Protein AF-A0A2V9Z261-F1 (afdb_monomer_lite)

pLDDT: mean 75.24, std 8.2, range [58.22, 89.0]

Secondary structure (DSSP, 8-state):
-HHHHHHHHHHTS---HHHHHH-HHHHHHHHHHHHHHHHHS-GGGT---HHHHHHHHHHHHHHHHHHHHHHH---HHHHHHHHHHHHHHHHHHHHHHHHSSS--HHHHHHTSHHHHHHHHHHHHHHHHHHHHHHHHHHHS---TTHHHHHHHHHHHHHT-

Foldseek 3Di:
DLLVVQCCCVVPVVDDLVCLVPDPSNQVVLVVLVVCCCPQPQVPVVRCPVVLVVCLVVLLVVLVVQLVVLVVDDDPSCVSRVSNVSNSSSCSSVVSVLNHPPPDPVVVVCPPPVNVLCVQLVVQLVVVLVVLCVVCVVPDDDDPCSVVVSVVVSVVVSVD

Sequence (160 aa):
MALAWRCYRAAVLHSPWANIYEGTDTRFDSILFGCVLAIVANPRLGDRVVWLRKHAYILAAVGSMVIVLSFAYRNAFFRDTFRYSIQAIGLMPIFFLLILPKGNRITRCLEMPVFLWLGQLSYSMYLIHHTLFHHLYHFYRQSPWIPCVVLVLTVAYAQA

Structure (mmCIF, N/CA/C/O backbone):
data_AF-A0A2V9Z261-F1
#
_entry.id   AF-A0A2V9Z261-F1
#
loop_
_atom_site.group_PDB
_atom_site.id
_atom_site.type_symbol
_atom_site.label_atom_id
_atom_site.label_alt_id
_atom_site.label_comp_id
_atom_site.label_asym_id
_atom_site.label_entity_id
_atom_site.label_seq_id
_atom_site.pdbx_PDB_ins_code
_atom_site.Cartn_x
_atom_site.Cartn_y
_atom_site.Cartn_z
_atom_site.occupancy
_atom_site.B_iso_or_equiv
_atom_site.auth_seq_id
_atom_site.auth_comp_id
_atom_site.auth_asym_id
_atom_site.auth_atom_id
_atom_site.pdbx_PDB_model_num
ATOM 1 N N . MET A 1 1 ? -16.357 -3.432 -13.268 1.00 58.22 1 MET A N 1
ATOM 2 C CA . MET A 1 1 ? -16.115 -2.412 -14.311 1.00 58.22 1 MET A CA 1
ATOM 3 C C . MET A 1 1 ? -14.635 -2.350 -14.693 1.00 58.22 1 MET A C 1
ATOM 5 O O . MET A 1 1 ? -14.311 -2.841 -15.763 1.00 58.22 1 MET A O 1
ATOM 9 N N . ALA A 1 2 ? -13.719 -1.912 -13.821 1.00 64.56 2 ALA A N 1
ATOM 10 C CA . ALA A 1 2 ? -12.278 -1.847 -14.146 1.00 64.56 2 ALA A CA 1
ATOM 11 C C . ALA A 1 2 ? -11.624 -3.208 -14.485 1.00 64.56 2 ALA A C 1
ATOM 13 O O . ALA A 1 2 ? -10.825 -3.292 -15.410 1.00 64.56 2 ALA A O 1
ATOM 14 N N . LEU A 1 3 ? -12.014 -4.302 -13.817 1.00 62.88 3 LEU A N 1
ATOM 15 C CA . LEU A 1 3 ? -11.490 -5.649 -14.110 1.00 62.88 3 LEU A CA 1
ATOM 16 C C . LEU A 1 3 ? -11.916 -6.148 -15.505 1.00 62.88 3 LEU A C 1
ATOM 18 O O . LEU A 1 3 ? -11.097 -6.658 -16.261 1.00 62.88 3 LEU A O 1
ATOM 22 N N . ALA A 1 4 ? -13.178 -5.913 -15.881 1.00 64.62 4 ALA A N 1
ATOM 23 C CA . ALA A 1 4 ? -13.691 -6.221 -17.218 1.00 64.62 4 ALA A CA 1
ATOM 24 C C . ALA A 1 4 ? -12.992 -5.383 -18.302 1.00 64.62 4 ALA A C 1
ATOM 26 O O . ALA A 1 4 ? -12.655 -5.901 -19.362 1.00 64.62 4 ALA A O 1
ATOM 27 N N . TRP A 1 5 ? -12.704 -4.113 -18.005 1.00 68.00 5 TRP A N 1
ATOM 28 C CA . TRP A 1 5 ? -11.961 -3.227 -18.895 1.00 68.00 5 TRP A CA 1
ATOM 29 C C . TRP A 1 5 ? -10.499 -3.661 -19.086 1.00 68.00 5 TRP A C 1
ATOM 31 O O . TRP A 1 5 ? -10.004 -3.670 -20.211 1.00 68.00 5 TRP A O 1
ATOM 41 N N . ARG A 1 6 ? -9.819 -4.130 -18.029 1.00 68.44 6 ARG A N 1
ATOM 42 C CA . ARG A 1 6 ? -8.482 -4.735 -18.161 1.00 68.44 6 ARG A CA 1
ATOM 43 C C . ARG A 1 6 ? -8.508 -6.027 -18.972 1.00 68.44 6 ARG A C 1
ATOM 45 O O . ARG A 1 6 ? -7.671 -6.179 -19.854 1.00 68.44 6 ARG A O 1
ATOM 52 N N . CYS A 1 7 ? -9.476 -6.917 -18.729 1.00 63.66 7 CYS A N 1
ATOM 53 C CA . CYS A 1 7 ? -9.652 -8.126 -19.539 1.00 63.66 7 CYS A CA 1
ATOM 54 C C . CYS A 1 7 ? -9.866 -7.778 -21.016 1.00 63.66 7 CYS A C 1
ATOM 56 O O . CYS A 1 7 ? -9.276 -8.414 -21.879 1.00 63.66 7 CYS A O 1
ATOM 58 N N . TYR A 1 8 ? -10.645 -6.734 -21.309 1.00 68.69 8 TYR A N 1
ATOM 59 C CA . TYR A 1 8 ? -10.850 -6.249 -22.670 1.00 68.69 8 TYR A CA 1
ATOM 60 C C . TYR A 1 8 ? -9.554 -5.700 -23.295 1.00 68.69 8 TYR A C 1
ATOM 62 O O . TYR A 1 8 ? -9.187 -6.090 -24.401 1.00 68.69 8 TYR A O 1
ATOM 70 N N . ARG A 1 9 ? -8.793 -4.862 -22.577 1.00 63.41 9 ARG A N 1
ATOM 71 C CA . ARG A 1 9 ? -7.514 -4.319 -23.076 1.00 63.41 9 ARG A CA 1
ATOM 72 C C . ARG A 1 9 ? -6.431 -5.387 -23.265 1.00 63.41 9 ARG A C 1
ATOM 74 O O . ARG A 1 9 ? -5.645 -5.285 -24.206 1.00 63.41 9 ARG A O 1
ATOM 81 N N . ALA A 1 10 ? -6.401 -6.399 -22.402 1.00 62.28 10 ALA A N 1
ATOM 82 C CA . ALA A 1 10 ? -5.450 -7.503 -22.481 1.00 62.28 10 ALA A CA 1
ATOM 83 C C . ALA A 1 10 ? -5.823 -8.521 -23.572 1.00 62.28 10 ALA A C 1
ATOM 85 O O . ALA A 1 10 ? -4.950 -8.947 -24.320 1.00 62.28 10 ALA A O 1
ATOM 86 N N . ALA A 1 11 ? -7.102 -8.897 -23.685 1.00 63.59 11 ALA A N 1
ATOM 87 C CA . ALA A 1 11 ? -7.552 -9.942 -24.609 1.00 63.59 11 ALA A CA 1
ATOM 88 C C . ALA A 1 11 ? -7.840 -9.434 -26.031 1.00 63.59 11 ALA A C 1
ATOM 90 O O . ALA A 1 11 ? -7.653 -10.178 -26.987 1.00 63.59 11 ALA A O 1
ATOM 91 N N . VAL A 1 12 ? -8.308 -8.189 -26.181 1.00 67.94 12 VAL A N 1
ATOM 92 C CA . VAL A 1 12 ? -8.735 -7.642 -27.482 1.00 67.94 12 VAL A CA 1
ATOM 93 C C . VAL A 1 12 ? -7.680 -6.698 -28.051 1.00 67.94 12 VAL A C 1
ATOM 95 O O . VAL A 1 12 ? -7.238 -6.878 -29.182 1.00 67.94 12 VAL A O 1
ATOM 98 N N . LEU A 1 13 ? -7.215 -5.723 -27.263 1.00 64.50 13 LEU A N 1
ATOM 99 C CA . LEU A 1 13 ? -6.263 -4.715 -27.748 1.00 64.50 13 LEU A CA 1
ATOM 100 C C . LEU A 1 13 ? -4.793 -5.154 -27.723 1.00 64.50 13 LEU A C 1
ATOM 102 O O . LEU A 1 13 ? -3.960 -4.401 -28.221 1.00 64.50 13 LEU A O 1
ATOM 106 N N . HIS A 1 14 ? -4.457 -6.311 -27.133 1.00 66.81 14 HIS A N 1
ATOM 107 C CA . HIS A 1 14 ? -3.069 -6.779 -26.961 1.00 66.81 14 HIS A CA 1
ATOM 108 C C . HIS A 1 14 ? -2.134 -5.668 -26.442 1.00 66.81 14 HIS A C 1
ATOM 110 O O . HIS A 1 14 ? -0.982 -5.540 -26.860 1.00 66.81 14 HIS A O 1
ATOM 116 N N . SER A 1 15 ? -2.660 -4.799 -25.570 1.00 63.41 15 SER A N 1
ATOM 117 C CA . SER A 1 15 ? -1.939 -3.605 -25.136 1.00 63.41 15 SER A CA 1
ATOM 118 C C . SER A 1 15 ? -0.675 -3.982 -24.356 1.00 63.41 15 SER A C 1
ATOM 120 O O . SER A 1 15 ? -0.734 -4.885 -23.519 1.00 63.41 15 SER A O 1
ATOM 122 N N . PRO A 1 16 ? 0.451 -3.269 -24.565 1.00 65.56 16 PRO A N 1
ATOM 123 C CA . PRO A 1 16 ? 1.673 -3.500 -23.808 1.00 65.56 16 PRO A CA 1
ATOM 124 C C . PRO A 1 16 ? 1.428 -3.389 -22.302 1.00 65.56 16 PRO A C 1
ATOM 126 O O . PRO A 1 16 ? 0.674 -2.521 -21.851 1.00 65.56 16 PRO A O 1
ATOM 129 N N . TRP A 1 17 ? 2.124 -4.220 -21.523 1.00 65.50 17 TRP A N 1
ATOM 130 C CA . TRP A 1 17 ? 2.036 -4.256 -20.059 1.00 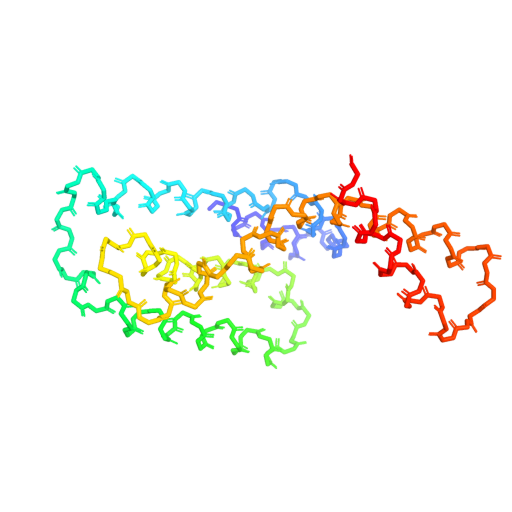65.50 17 TRP A CA 1
ATOM 131 C C . TRP A 1 17 ? 2.207 -2.870 -19.415 1.00 65.50 17 TRP A C 1
ATOM 133 O O . TRP A 1 17 ? 1.505 -2.556 -18.458 1.00 65.50 17 TRP A O 1
ATOM 143 N N . ALA A 1 18 ? 3.073 -2.015 -19.972 1.00 63.12 18 ALA A N 1
ATOM 144 C CA . ALA A 1 18 ? 3.310 -0.653 -19.492 1.00 63.12 18 ALA A CA 1
ATOM 145 C C . ALA A 1 18 ? 2.036 0.210 -19.533 1.00 63.12 18 ALA A C 1
ATOM 147 O O . ALA A 1 18 ? 1.714 0.879 -18.559 1.00 63.12 18 ALA A O 1
ATOM 148 N N . ASN A 1 19 ? 1.232 0.105 -20.595 1.00 66.00 19 ASN A N 1
ATOM 149 C CA . ASN A 1 19 ? -0.010 0.872 -20.742 1.00 66.00 19 ASN A CA 1
ATOM 150 C C . ASN A 1 19 ? -1.131 0.386 -19.816 1.00 66.00 19 ASN A C 1
ATOM 152 O O . ASN A 1 19 ? -2.022 1.158 -19.459 1.00 66.00 19 ASN A O 1
ATOM 156 N N . ILE A 1 20 ? -1.120 -0.900 -19.456 1.00 67.69 20 ILE A N 1
ATOM 157 C CA . ILE A 1 20 ? -2.057 -1.470 -18.479 1.00 67.69 20 ILE A CA 1
ATOM 158 C C . ILE A 1 20 ? -1.589 -1.143 -17.056 1.00 67.69 20 ILE A C 1
ATOM 160 O O . ILE A 1 20 ? -2.419 -0.917 -16.178 1.00 67.69 20 ILE A O 1
ATOM 164 N N . TYR A 1 21 ? -0.274 -1.085 -16.832 1.00 66.75 21 TYR A N 1
ATOM 165 C CA . TYR A 1 21 ? 0.333 -0.726 -15.558 1.00 66.75 21 TYR A CA 1
ATOM 166 C C . TYR A 1 21 ? 0.129 0.762 -15.249 1.00 66.75 21 TYR A C 1
ATOM 168 O O . TYR A 1 21 ? -0.367 1.091 -14.184 1.00 66.75 21 TYR A O 1
ATOM 176 N N . GLU A 1 22 ? 0.473 1.670 -16.152 1.00 68.06 22 GLU A N 1
ATOM 177 C CA . GLU A 1 22 ? 0.467 3.118 -15.888 1.00 68.06 22 GLU A CA 1
ATOM 178 C C . GLU A 1 22 ? -0.912 3.772 -16.044 1.00 68.06 22 GLU A C 1
ATOM 180 O O . GLU A 1 22 ? -1.114 4.903 -15.605 1.00 68.06 22 GLU A O 1
ATOM 185 N N . GLY A 1 23 ? -1.883 3.051 -16.611 1.00 71.19 23 GLY A N 1
ATOM 186 C CA . GLY A 1 23 ? -3.247 3.536 -16.795 1.00 71.19 23 GLY A CA 1
ATOM 187 C C . GLY A 1 23 ? -3.947 3.865 -15.473 1.00 71.19 23 GLY A C 1
ATOM 188 O O . GLY A 1 23 ? -4.159 3.006 -14.616 1.00 71.19 23 GLY A O 1
ATOM 189 N N . THR A 1 24 ? -4.384 5.111 -15.313 1.00 67.44 24 THR A N 1
ATOM 190 C CA . THR A 1 24 ? -5.289 5.504 -14.221 1.00 67.44 24 THR A CA 1
ATOM 191 C C . THR A 1 24 ? -6.644 4.801 -14.337 1.00 67.44 24 THR A C 1
ATOM 193 O O . THR A 1 24 ? -7.219 4.412 -13.320 1.00 67.44 24 THR A O 1
ATOM 196 N N . ASP A 1 25 ? -7.113 4.550 -15.565 1.00 68.38 25 ASP A N 1
ATOM 197 C CA . ASP A 1 25 ? -8.352 3.822 -15.870 1.00 68.38 25 ASP A CA 1
ATOM 198 C C . ASP A 1 25 ? -8.339 2.386 -15.334 1.00 68.38 25 ASP A C 1
ATOM 200 O O . ASP A 1 25 ? -9.354 1.877 -14.851 1.00 68.38 25 ASP A O 1
ATOM 204 N N . THR A 1 26 ? -7.175 1.735 -15.378 1.00 67.44 26 THR A N 1
ATOM 205 C CA . THR A 1 26 ? -7.022 0.358 -14.924 1.00 67.44 26 THR A CA 1
ATOM 206 C C . THR A 1 26 ? -6.809 0.283 -13.421 1.00 67.44 26 THR A C 1
ATOM 208 O O . THR A 1 26 ? -7.015 -0.790 -12.878 1.00 67.44 26 THR A O 1
ATOM 211 N N . ARG A 1 27 ? -6.424 1.358 -12.724 1.00 68.12 27 ARG A N 1
ATOM 212 C CA . ARG A 1 27 ? -6.079 1.318 -11.286 1.00 68.12 27 ARG A CA 1
ATOM 213 C C . ARG A 1 27 ? -7.094 1.954 -10.349 1.00 68.12 27 ARG A C 1
ATOM 215 O O . ARG A 1 27 ? -6.960 1.819 -9.131 1.00 68.12 27 ARG A O 1
ATOM 222 N N . PHE A 1 28 ? -8.105 2.621 -10.895 1.00 75.62 28 PHE A N 1
ATOM 223 C CA . PHE A 1 28 ? -9.121 3.318 -10.111 1.00 75.62 28 PHE A CA 1
ATOM 224 C C . PHE A 1 28 ? -9.915 2.393 -9.166 1.00 75.62 28 PHE A C 1
ATOM 226 O O . PHE A 1 28 ? -10.337 2.821 -8.092 1.00 75.62 28 PHE A O 1
ATOM 233 N N . ASP A 1 29 ? -10.075 1.108 -9.503 1.00 75.38 29 ASP A N 1
ATOM 234 C CA . ASP A 1 29 ? -10.728 0.118 -8.633 1.00 75.38 29 ASP A CA 1
ATOM 235 C C . ASP A 1 29 ? -10.033 -0.042 -7.282 1.00 75.38 29 ASP A C 1
ATOM 237 O O . ASP A 1 29 ? -10.717 -0.162 -6.269 1.00 75.38 29 ASP A O 1
ATOM 241 N N . SER A 1 30 ? -8.700 0.002 -7.239 1.00 76.19 30 SER A N 1
ATOM 242 C CA . SER A 1 30 ? -7.941 -0.148 -5.993 1.00 76.19 30 SER A CA 1
ATOM 243 C C . SER A 1 30 ? -8.254 0.962 -4.985 1.00 76.19 30 SER A C 1
ATOM 245 O O . SER A 1 30 ? -8.328 0.701 -3.786 1.00 76.19 30 SER A O 1
ATOM 247 N N . ILE A 1 31 ? -8.492 2.187 -5.465 1.00 81.06 31 ILE A N 1
ATOM 248 C CA . ILE A 1 31 ? -8.910 3.322 -4.627 1.00 81.06 31 ILE A CA 1
ATOM 249 C C . ILE A 1 31 ? -10.371 3.143 -4.208 1.00 81.06 31 ILE A C 1
ATOM 251 O O . ILE A 1 31 ? -10.705 3.304 -3.033 1.00 81.06 31 ILE A O 1
ATOM 255 N N . LEU A 1 32 ? -11.230 2.737 -5.148 1.00 83.81 32 LEU A N 1
ATOM 256 C CA . LEU A 1 32 ? -12.652 2.527 -4.897 1.00 83.81 32 LEU A CA 1
ATOM 257 C C . LEU A 1 32 ? -12.896 1.488 -3.793 1.00 83.81 32 LEU A C 1
ATOM 259 O O . LEU A 1 32 ? -13.735 1.723 -2.930 1.00 83.81 32 LEU A O 1
ATOM 263 N N . PHE A 1 33 ? -12.148 0.379 -3.764 1.00 81.94 33 PHE A N 1
ATOM 264 C CA . PHE A 1 33 ? -12.251 -0.613 -2.685 1.00 81.94 33 PHE A CA 1
ATOM 265 C C . PHE A 1 33 ? -11.930 -0.017 -1.306 1.00 81.94 33 PHE A C 1
ATOM 267 O O . PHE A 1 33 ? -12.611 -0.337 -0.330 1.00 81.94 33 PHE A O 1
ATOM 274 N N . GLY A 1 34 ? -10.952 0.891 -1.224 1.00 83.19 34 GLY A N 1
ATOM 275 C CA . GLY A 1 34 ? -10.649 1.638 -0.000 1.00 83.19 34 GLY A CA 1
ATOM 276 C C . GLY A 1 34 ? -11.789 2.570 0.416 1.00 83.19 34 GLY A C 1
ATOM 277 O O . GLY A 1 34 ? -12.187 2.576 1.581 1.00 83.19 34 GLY A O 1
ATOM 278 N N . CYS A 1 35 ? -12.374 3.304 -0.535 1.00 85.31 35 CYS A N 1
ATOM 279 C CA . CYS A 1 35 ? -13.529 4.170 -0.283 1.00 85.31 35 CYS A CA 1
ATOM 280 C C . CYS A 1 35 ? -14.760 3.374 0.174 1.00 85.31 35 CYS A C 1
ATOM 282 O O . CYS A 1 35 ? -15.413 3.750 1.144 1.00 85.31 35 CYS A O 1
ATOM 284 N N . VAL A 1 36 ? -15.057 2.249 -0.484 1.00 85.75 36 VAL A N 1
ATOM 285 C CA . VAL A 1 36 ? -16.161 1.353 -0.112 1.00 85.75 36 VAL A CA 1
ATOM 286 C C . VAL A 1 36 ? -15.957 0.817 1.302 1.00 85.75 36 VAL A C 1
ATOM 288 O O . VAL A 1 36 ? -16.889 0.850 2.101 1.00 85.75 36 VAL A O 1
ATOM 291 N N . LEU A 1 37 ? -14.738 0.390 1.649 1.00 83.88 37 LEU A N 1
ATOM 292 C CA . LEU A 1 37 ? -14.416 -0.049 3.006 1.00 83.88 37 LEU A CA 1
ATOM 293 C C . LEU A 1 37 ? -14.654 1.066 4.038 1.00 83.88 37 LEU A C 1
ATOM 295 O O . LEU A 1 37 ? -15.241 0.811 5.088 1.00 83.88 37 LEU A O 1
ATOM 299 N N . ALA A 1 38 ? -14.239 2.296 3.728 1.00 82.75 38 ALA A N 1
ATOM 300 C CA . ALA A 1 38 ? -14.393 3.453 4.607 1.00 82.75 38 ALA A CA 1
ATOM 301 C C . ALA A 1 38 ? -15.855 3.888 4.820 1.00 82.75 38 ALA A C 1
ATOM 303 O O . ALA A 1 38 ? -16.136 4.545 5.822 1.00 82.75 38 ALA A O 1
ATOM 304 N N . ILE A 1 39 ? -16.764 3.536 3.904 1.00 83.81 39 ILE A N 1
ATOM 305 C CA . ILE A 1 39 ? -18.204 3.815 4.014 1.00 83.81 39 ILE A CA 1
ATOM 306 C C . ILE A 1 39 ? -18.939 2.660 4.705 1.00 83.81 39 ILE A C 1
ATOM 308 O O . ILE A 1 39 ? -19.746 2.906 5.589 1.00 83.81 39 ILE A O 1
ATOM 312 N N . VAL A 1 40 ? -18.675 1.412 4.303 1.00 81.31 40 VAL A N 1
ATOM 313 C CA . VAL A 1 40 ? -19.455 0.227 4.718 1.00 81.31 40 VAL A CA 1
ATOM 314 C C . VAL A 1 40 ? -19.017 -0.335 6.069 1.00 81.31 40 VAL A C 1
ATOM 316 O O . VAL A 1 40 ? -19.790 -0.988 6.765 1.00 81.31 40 VAL A O 1
ATOM 319 N N . ALA A 1 41 ? -17.739 -0.192 6.402 1.00 77.38 41 ALA A N 1
ATOM 320 C CA . ALA A 1 41 ? -17.145 -0.883 7.531 1.00 77.38 41 ALA A CA 1
ATOM 321 C C . ALA A 1 41 ? -16.201 0.060 8.266 1.00 77.38 41 ALA A C 1
ATOM 323 O O . ALA A 1 41 ? -15.005 -0.211 8.363 1.00 77.38 41 ALA A O 1
ATOM 324 N N . ASN A 1 42 ? -16.749 1.168 8.778 1.00 79.62 42 ASN A N 1
ATOM 325 C CA . ASN A 1 42 ? -15.993 2.176 9.513 1.00 79.62 42 ASN A CA 1
ATOM 326 C C . ASN A 1 42 ? -16.202 2.063 11.033 1.00 79.62 42 ASN A C 1
ATOM 328 O O . ASN A 1 42 ? -17.154 2.625 11.583 1.00 79.62 42 ASN A O 1
ATOM 332 N N . PRO A 1 43 ? -15.280 1.410 11.762 1.00 71.56 43 PRO A N 1
ATOM 333 C CA . PRO A 1 43 ? -15.400 1.241 13.204 1.00 71.56 43 PRO A CA 1
ATOM 334 C C . PRO A 1 43 ? -15.358 2.570 13.969 1.00 71.56 43 PRO A C 1
ATOM 336 O O . PRO A 1 43 ? -15.816 2.618 15.108 1.00 71.56 43 PRO A O 1
ATOM 339 N N . ARG A 1 44 ? -14.793 3.636 13.373 1.00 68.81 44 ARG A N 1
ATOM 340 C CA . ARG A 1 44 ? -14.660 4.955 14.009 1.00 68.81 44 ARG A CA 1
ATOM 341 C C . ARG A 1 44 ? -15.941 5.784 13.941 1.00 68.81 44 ARG A C 1
ATOM 343 O O . ARG A 1 44 ? -16.177 6.559 14.857 1.00 68.81 44 ARG A O 1
ATOM 350 N N . LEU A 1 45 ? -16.785 5.580 12.924 1.00 70.62 45 LEU A N 1
ATOM 351 C CA . LEU A 1 45 ? -18.131 6.174 12.862 1.00 70.62 45 LEU A CA 1
ATOM 352 C C . LEU A 1 45 ? -19.181 5.380 13.664 1.00 70.62 45 LEU A C 1
ATOM 354 O O . LEU A 1 45 ? -20.363 5.703 13.626 1.00 70.62 45 LEU A O 1
ATOM 358 N N . GLY A 1 46 ? -18.762 4.360 14.421 1.00 64.25 46 GLY A N 1
ATOM 359 C CA . GLY A 1 46 ? -19.663 3.551 15.245 1.00 64.25 46 GLY A CA 1
ATOM 360 C C . GLY A 1 46 ? -20.375 2.436 14.479 1.00 64.25 46 GLY A C 1
ATOM 361 O O . GLY A 1 46 ? -21.295 1.818 15.021 1.00 64.25 46 GLY A O 1
ATOM 362 N N . ASP A 1 47 ? -19.933 2.144 13.254 1.00 71.38 47 ASP A N 1
ATOM 363 C CA . ASP A 1 47 ? -20.564 1.143 12.411 1.00 71.38 47 ASP A CA 1
ATOM 364 C C . ASP A 1 47 ? -20.316 -0.268 12.969 1.00 71.38 47 ASP A C 1
ATOM 366 O O . ASP A 1 47 ? -19.177 -0.713 13.176 1.00 71.38 47 ASP A O 1
ATOM 370 N N . ARG A 1 48 ? -21.398 -0.977 13.310 1.00 61.47 48 ARG A N 1
ATOM 371 C CA . ARG A 1 48 ? -21.342 -2.228 14.085 1.00 61.47 48 ARG A CA 1
ATOM 372 C C . ARG A 1 48 ? -21.379 -3.460 13.190 1.00 61.47 48 ARG A C 1
ATOM 374 O O . ARG A 1 48 ? -22.239 -4.326 13.323 1.00 61.47 48 ARG A O 1
ATOM 381 N N . VAL A 1 49 ? -20.348 -3.632 12.369 1.00 72.62 49 VAL A N 1
ATOM 382 C CA . VAL A 1 49 ? -20.061 -4.920 11.713 1.00 72.62 49 VAL A CA 1
ATOM 383 C C . VAL A 1 49 ? -19.421 -5.906 12.703 1.00 72.62 49 VAL A C 1
ATOM 385 O O . VAL A 1 49 ? -18.222 -6.196 12.678 1.00 72.62 49 VAL A O 1
ATOM 388 N N . VAL A 1 50 ? -20.243 -6.429 13.623 1.00 73.38 50 VAL A N 1
ATOM 389 C CA . VAL A 1 50 ? -19.826 -7.349 14.702 1.00 73.38 50 VAL A CA 1
ATOM 390 C C . VAL A 1 50 ? -19.171 -8.617 14.143 1.00 73.38 50 VAL A C 1
ATOM 392 O O . VAL A 1 50 ? -18.173 -9.089 14.694 1.00 73.38 50 VAL A O 1
ATOM 395 N N . TRP A 1 51 ? -19.688 -9.140 13.027 1.00 79.12 51 TRP A N 1
ATOM 396 C CA . TRP A 1 51 ? -19.158 -10.340 12.380 1.00 79.12 51 TRP A CA 1
ATOM 397 C C 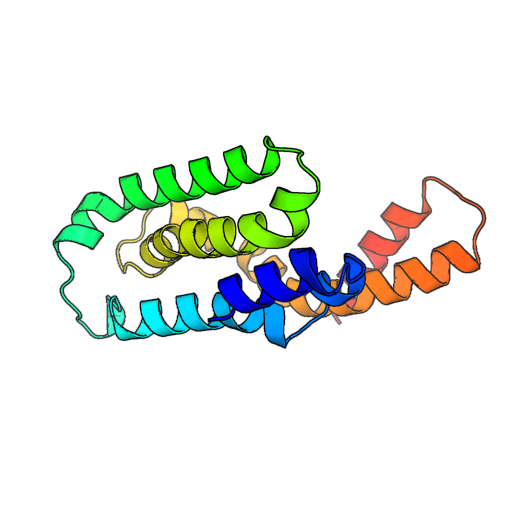. TRP A 1 51 ? -17.761 -10.124 11.787 1.00 79.12 51 TRP A C 1
ATOM 399 O O . TRP A 1 51 ? -16.859 -10.914 12.082 1.00 79.12 51 TRP A O 1
ATOM 409 N N . LEU A 1 52 ? -17.552 -9.032 11.033 1.00 77.50 52 LEU A N 1
ATOM 410 C CA . LEU A 1 52 ? -16.228 -8.705 10.490 1.00 77.50 52 LEU A CA 1
ATOM 411 C C . LEU A 1 52 ? -15.234 -8.458 11.618 1.00 77.50 52 LEU A C 1
ATOM 413 O O . LEU A 1 52 ? -14.110 -8.939 11.558 1.00 77.50 52 LEU A O 1
ATOM 417 N N . ARG A 1 53 ? -15.646 -7.774 12.691 1.00 77.56 53 ARG A N 1
ATOM 418 C CA . ARG A 1 53 ? -14.773 -7.526 13.844 1.00 77.56 53 ARG A CA 1
ATOM 419 C C . ARG A 1 53 ? -14.328 -8.818 14.532 1.00 77.56 53 ARG A C 1
ATOM 421 O O . ARG A 1 53 ? -13.188 -8.896 14.982 1.00 77.56 53 ARG A O 1
ATOM 428 N N . LYS A 1 54 ? -15.207 -9.824 14.622 1.00 81.50 54 LYS A N 1
ATOM 429 C CA . LYS A 1 54 ? -14.883 -11.136 15.208 1.00 81.50 54 LYS A CA 1
ATOM 430 C C . LYS A 1 54 ? -13.890 -11.916 14.340 1.00 81.50 54 LYS A C 1
ATOM 432 O O . LYS A 1 54 ? -12.979 -12.530 14.882 1.00 81.50 54 LYS A O 1
ATOM 437 N N . HIS A 1 55 ? -14.040 -11.857 13.017 1.00 83.62 55 HIS A N 1
ATOM 438 C CA . HIS A 1 55 ? -13.213 -12.616 12.071 1.00 83.62 55 HIS A CA 1
ATOM 439 C C . HIS A 1 55 ? -12.075 -11.799 11.446 1.00 83.62 55 HIS A C 1
ATOM 441 O O . HIS A 1 55 ? -11.372 -12.319 10.586 1.00 83.62 55 HIS A O 1
ATOM 447 N N . ALA A 1 56 ? -11.846 -10.556 11.881 1.00 82.25 56 ALA A N 1
ATOM 448 C CA . ALA A 1 56 ? -10.882 -9.640 11.268 1.00 82.25 56 ALA A CA 1
ATOM 449 C C . ALA A 1 56 ? -9.476 -10.244 11.151 1.00 82.25 56 ALA A C 1
ATOM 451 O O . ALA A 1 56 ? -8.835 -10.104 10.117 1.00 82.25 56 ALA A O 1
ATOM 452 N N . TYR A 1 57 ? -9.017 -10.965 12.178 1.00 83.12 57 TYR A N 1
ATOM 453 C CA . TYR A 1 57 ? -7.715 -11.637 12.167 1.00 83.12 57 TYR A CA 1
ATOM 454 C C . TYR A 1 57 ? -7.627 -12.752 11.127 1.00 83.12 57 TYR A C 1
ATOM 456 O O . TYR A 1 57 ? -6.633 -12.848 10.414 1.00 83.12 57 TYR A O 1
ATOM 464 N N . ILE A 1 58 ? -8.674 -13.572 11.023 1.00 86.19 58 ILE A N 1
ATOM 465 C CA . ILE A 1 58 ? -8.741 -14.663 10.048 1.00 86.19 58 ILE A CA 1
ATOM 466 C C . ILE A 1 58 ? -8.805 -14.069 8.641 1.00 86.19 58 ILE A C 1
ATOM 468 O O . ILE A 1 58 ? -8.051 -14.480 7.770 1.00 86.19 58 ILE A O 1
ATOM 472 N N . LEU A 1 59 ? -9.641 -13.050 8.433 1.00 86.50 59 LEU A N 1
ATOM 473 C CA . LEU A 1 59 ? -9.771 -12.368 7.148 1.00 86.50 59 LEU A CA 1
ATOM 474 C C . LEU A 1 59 ? -8.465 -11.681 6.728 1.00 86.50 59 LEU A C 1
ATOM 476 O O . LEU A 1 59 ? -8.091 -11.763 5.563 1.00 86.50 59 LEU A O 1
ATOM 480 N N . ALA A 1 60 ? -7.746 -11.047 7.657 1.00 85.69 60 ALA A N 1
ATOM 481 C CA . ALA A 1 60 ? -6.449 -10.437 7.375 1.00 85.69 60 ALA A CA 1
ATOM 482 C C . ALA A 1 60 ? -5.369 -11.487 7.067 1.00 85.69 60 ALA A C 1
ATOM 484 O O . ALA A 1 60 ? -4.571 -11.276 6.158 1.00 85.69 60 ALA A O 1
ATOM 485 N N . ALA A 1 61 ? -5.364 -12.626 7.769 1.00 87.56 61 ALA A N 1
ATOM 486 C CA . ALA A 1 61 ? -4.455 -13.738 7.486 1.00 87.56 61 ALA A CA 1
ATOM 487 C C . ALA A 1 61 ? -4.750 -14.396 6.128 1.00 87.56 61 ALA A C 1
ATOM 489 O O . ALA A 1 61 ? -3.837 -14.717 5.373 1.00 87.56 61 ALA A O 1
ATOM 490 N N . VAL A 1 62 ? -6.028 -14.552 5.777 1.00 89.00 62 VAL A N 1
ATOM 491 C CA . VAL A 1 62 ? -6.435 -15.024 4.449 1.00 89.00 62 VAL A CA 1
ATOM 492 C C . VAL A 1 62 ? -6.036 -14.003 3.383 1.00 89.00 62 VAL A C 1
ATOM 494 O O . VAL A 1 62 ? -5.473 -14.382 2.362 1.00 89.00 62 VAL A O 1
ATOM 497 N N . GLY A 1 63 ? -6.252 -12.708 3.629 1.00 87.06 63 GLY A N 1
ATOM 498 C CA . GLY A 1 63 ? -5.846 -11.631 2.725 1.00 87.06 63 GLY A CA 1
ATOM 499 C C . GLY A 1 63 ? -4.337 -11.602 2.472 1.00 87.06 63 GLY A C 1
ATOM 500 O O . GLY A 1 63 ? -3.907 -11.529 1.320 1.00 87.06 63 GLY A O 1
ATOM 501 N N . SER A 1 64 ? -3.521 -11.745 3.519 1.00 86.00 64 SER A N 1
ATOM 502 C CA . SER A 1 64 ? -2.063 -11.810 3.380 1.00 86.00 64 SER A CA 1
ATOM 503 C C . SER A 1 64 ? -1.616 -13.074 2.643 1.00 86.00 64 SER A C 1
ATOM 505 O O . SER A 1 64 ? -0.771 -12.987 1.752 1.00 86.00 64 SER A O 1
ATOM 507 N N . MET A 1 65 ? -2.231 -14.226 2.926 1.00 88.00 65 MET A N 1
ATOM 508 C CA . MET A 1 65 ? -1.980 -15.471 2.198 1.00 88.00 65 MET A CA 1
ATOM 509 C C . MET A 1 65 ? -2.309 -15.324 0.708 1.00 88.00 65 MET A C 1
ATOM 511 O O . MET A 1 65 ? -1.510 -15.720 -0.136 1.00 88.00 65 MET A O 1
ATOM 515 N N . VAL A 1 66 ? -3.442 -14.703 0.369 1.00 86.62 66 VAL A N 1
ATOM 516 C CA . VAL A 1 66 ? -3.842 -14.425 -1.018 1.00 86.62 66 VAL A CA 1
ATOM 517 C C . VAL A 1 66 ? -2.819 -13.530 -1.721 1.00 86.62 66 VAL A C 1
ATOM 519 O O . VAL A 1 66 ? -2.447 -13.810 -2.860 1.00 86.62 66 VAL A O 1
ATOM 522 N N . ILE A 1 67 ? -2.304 -12.496 -1.046 1.00 85.12 67 ILE A N 1
ATOM 523 C CA . ILE A 1 67 ? -1.245 -11.640 -1.597 1.00 85.12 67 ILE A CA 1
ATOM 524 C C . ILE A 1 67 ? 0.025 -12.459 -1.854 1.00 85.12 67 ILE A C 1
ATOM 526 O O . ILE A 1 67 ? 0.564 -12.403 -2.958 1.00 85.12 67 ILE A O 1
ATOM 530 N N . VAL A 1 68 ? 0.485 -13.261 -0.892 1.00 86.06 68 VAL A N 1
ATOM 531 C CA . VAL A 1 68 ? 1.691 -14.095 -1.048 1.00 86.06 68 VAL A CA 1
ATOM 532 C C . VAL A 1 68 ? 1.524 -15.107 -2.187 1.00 86.06 68 VAL A C 1
ATOM 534 O O . VAL A 1 68 ? 2.395 -15.223 -3.050 1.00 86.06 68 VAL A O 1
ATOM 537 N N . LEU A 1 69 ? 0.374 -15.778 -2.261 1.00 83.19 69 LEU A N 1
ATOM 538 C CA . LEU A 1 69 ? 0.050 -16.710 -3.343 1.00 83.19 69 LEU A CA 1
ATOM 539 C C . LEU A 1 69 ? -0.012 -16.007 -4.706 1.00 83.19 69 LEU A C 1
ATOM 541 O O . LEU A 1 69 ? 0.432 -16.570 -5.708 1.00 83.19 69 LEU A O 1
ATOM 545 N N . SER A 1 70 ? -0.475 -14.752 -4.751 1.00 80.94 70 SER A N 1
ATOM 546 C CA . SER A 1 70 ? -0.480 -13.953 -5.983 1.00 80.94 70 SER A CA 1
ATOM 547 C C . SER A 1 70 ? 0.929 -13.686 -6.527 1.00 80.94 70 SER A C 1
ATOM 549 O O . SER A 1 70 ? 1.091 -13.521 -7.735 1.00 80.94 70 SER A O 1
ATOM 551 N N . PHE A 1 71 ? 1.952 -13.670 -5.662 1.00 75.44 71 PHE A N 1
ATOM 552 C CA . PHE A 1 71 ? 3.355 -13.548 -6.070 1.00 75.44 71 PHE A CA 1
ATOM 553 C C . PHE A 1 71 ? 3.966 -14.881 -6.513 1.00 75.44 71 PHE A C 1
ATOM 555 O O . PHE A 1 71 ? 4.824 -14.884 -7.397 1.00 75.44 71 PHE A O 1
ATOM 562 N N . ALA A 1 72 ? 3.519 -16.004 -5.944 1.00 77.62 72 ALA A N 1
ATOM 563 C CA . ALA A 1 72 ? 3.961 -17.335 -6.357 1.00 77.62 72 ALA A CA 1
ATOM 564 C C . ALA A 1 72 ? 3.468 -17.695 -7.771 1.00 77.62 72 ALA A C 1
ATOM 566 O O . ALA A 1 72 ? 4.167 -18.371 -8.529 1.00 77.62 72 ALA A O 1
ATOM 567 N N . TYR A 1 73 ? 2.283 -17.214 -8.160 1.00 73.06 73 TYR A N 1
ATOM 568 C CA . TYR A 1 73 ? 1.706 -17.510 -9.467 1.00 73.06 73 TYR A CA 1
ATOM 569 C C . TYR A 1 73 ? 2.296 -16.617 -10.575 1.00 73.06 73 TYR A C 1
ATOM 571 O O . TYR A 1 73 ? 1.940 -15.450 -10.739 1.00 73.06 73 TYR A O 1
ATOM 579 N N . ARG A 1 74 ? 3.226 -17.172 -11.365 1.00 61.16 74 ARG A N 1
ATOM 580 C CA . ARG A 1 74 ? 4.093 -16.417 -12.292 1.00 61.16 74 ARG A CA 1
ATOM 581 C C . ARG A 1 74 ? 3.579 -16.263 -13.735 1.00 61.16 74 ARG A C 1
ATOM 583 O O . ARG A 1 74 ? 4.361 -15.849 -14.590 1.00 61.16 74 ARG A O 1
ATOM 590 N N . ASN A 1 75 ? 2.306 -16.536 -14.021 1.00 71.69 75 ASN A N 1
ATOM 591 C CA . ASN A 1 75 ? 1.748 -16.474 -15.381 1.00 71.69 75 ASN A CA 1
ATOM 592 C C . ASN A 1 75 ? 1.583 -15.018 -15.884 1.00 71.69 75 ASN A C 1
ATOM 594 O O . ASN A 1 75 ? 1.082 -14.170 -15.146 1.00 71.69 75 ASN A O 1
ATOM 598 N N . ALA A 1 76 ? 2.001 -14.722 -17.122 1.00 61.25 76 ALA A N 1
ATOM 599 C CA . ALA A 1 76 ? 2.020 -13.370 -17.699 1.00 61.25 76 ALA A CA 1
ATOM 600 C C . ALA A 1 76 ? 0.616 -12.743 -17.790 1.00 61.25 76 ALA A C 1
ATOM 602 O O . ALA A 1 76 ? 0.395 -11.641 -17.300 1.00 61.25 76 ALA A O 1
ATOM 603 N N . PHE A 1 77 ? -0.370 -13.494 -18.286 1.00 59.88 77 PHE A N 1
ATOM 604 C CA . PHE A 1 77 ? -1.741 -12.991 -18.441 1.00 59.88 77 PHE A CA 1
ATOM 605 C C . PHE A 1 77 ? -2.428 -12.708 -17.091 1.00 59.88 77 PHE A C 1
ATOM 607 O O . PHE A 1 77 ? -3.175 -11.742 -16.919 1.00 59.88 77 PHE A O 1
ATOM 614 N N . PHE A 1 78 ? -2.126 -13.538 -16.089 1.00 60.34 78 PHE A N 1
ATOM 615 C CA . PHE A 1 78 ? -2.617 -13.361 -14.723 1.00 60.34 78 PHE A CA 1
ATOM 616 C C . PHE A 1 78 ? -1.967 -12.156 -14.031 1.00 60.34 78 PHE A C 1
ATOM 618 O O . PHE A 1 78 ? -2.635 -11.431 -13.289 1.00 60.34 78 PHE A O 1
ATOM 625 N N . ARG A 1 79 ? -0.676 -11.928 -14.297 1.00 61.19 79 ARG A N 1
ATOM 626 C CA . ARG A 1 79 ? 0.115 -10.837 -13.718 1.00 61.19 79 ARG A CA 1
ATOM 627 C C . ARG A 1 79 ? -0.400 -9.463 -14.126 1.00 61.19 79 ARG A C 1
ATOM 629 O O . ARG A 1 79 ? -0.442 -8.575 -13.275 1.00 61.19 79 ARG A O 1
ATOM 636 N N . ASP A 1 80 ? -0.814 -9.329 -15.380 1.00 62.38 80 ASP A N 1
ATOM 637 C CA . ASP A 1 80 ? -1.193 -8.036 -15.949 1.00 62.38 80 ASP A CA 1
ATOM 638 C C . ASP A 1 80 ? -2.663 -7.684 -15.677 1.00 62.38 80 ASP A C 1
ATOM 640 O O . ASP A 1 80 ? -3.014 -6.508 -15.605 1.00 62.38 80 ASP A O 1
ATOM 644 N N . THR A 1 81 ? -3.517 -8.684 -15.422 1.00 66.12 81 THR A N 1
ATOM 645 C CA . THR A 1 81 ? -4.968 -8.461 -15.294 1.00 66.12 81 THR A CA 1
ATOM 646 C C . THR A 1 81 ? -5.503 -8.705 -13.883 1.00 66.12 81 THR A C 1
ATOM 648 O O . THR A 1 81 ? -6.039 -7.794 -13.243 1.00 66.12 81 THR A O 1
ATOM 651 N N . PHE A 1 82 ? -5.357 -9.935 -13.383 1.00 67.19 82 PHE A N 1
ATOM 652 C CA . PHE A 1 82 ? -6.048 -10.406 -12.178 1.00 67.19 82 PHE A CA 1
ATOM 653 C C . PHE A 1 82 ? -5.284 -10.116 -10.894 1.00 67.19 82 PHE A C 1
ATOM 655 O O . PHE A 1 82 ? -5.903 -9.820 -9.870 1.00 67.19 82 PHE A O 1
ATOM 662 N N . ARG A 1 83 ? -3.947 -10.150 -10.947 1.00 76.81 83 ARG A N 1
ATOM 663 C CA . ARG A 1 83 ? -3.087 -9.952 -9.777 1.00 76.81 83 ARG A CA 1
ATOM 664 C C . ARG A 1 83 ? -3.440 -8.677 -9.014 1.00 76.81 83 ARG A C 1
ATOM 666 O O . ARG A 1 83 ? -3.601 -8.729 -7.802 1.00 76.81 83 ARG A O 1
ATOM 673 N N . TYR A 1 84 ? -3.611 -7.560 -9.717 1.00 71.19 84 TYR A N 1
ATOM 674 C CA . TYR A 1 84 ? -3.883 -6.265 -9.089 1.00 71.19 84 TYR A CA 1
ATOM 675 C C . TYR A 1 84 ? -5.214 -6.237 -8.335 1.00 71.19 84 TYR A C 1
ATOM 677 O O . TYR A 1 84 ? -5.266 -5.753 -7.208 1.00 71.19 84 TYR A O 1
ATOM 685 N N . SER A 1 85 ? -6.278 -6.808 -8.904 1.00 76.19 85 SER A N 1
ATOM 686 C CA . SER A 1 85 ? -7.580 -6.838 -8.227 1.00 76.19 85 SER A CA 1
ATOM 687 C C . SER A 1 85 ? -7.609 -7.846 -7.081 1.00 76.19 85 SER A C 1
ATOM 689 O O . SER A 1 85 ? -8.197 -7.566 -6.042 1.00 76.19 85 SER A O 1
ATOM 691 N N . ILE A 1 86 ? -6.924 -8.985 -7.221 1.00 80.62 86 ILE A N 1
ATOM 692 C CA . ILE A 1 86 ? -6.765 -9.958 -6.132 1.00 80.62 86 ILE A CA 1
ATOM 693 C C . ILE A 1 86 ? -5.990 -9.338 -4.964 1.00 80.62 86 ILE A C 1
ATOM 695 O O . ILE A 1 86 ? -6.377 -9.509 -3.812 1.00 80.62 86 ILE A O 1
ATOM 699 N N . GLN A 1 87 ? -4.935 -8.573 -5.251 1.00 82.88 87 GLN A N 1
ATOM 700 C CA . GLN A 1 87 ? -4.182 -7.845 -4.232 1.00 82.88 87 GLN A CA 1
ATOM 701 C C . GLN A 1 87 ? -5.028 -6.753 -3.572 1.00 82.88 87 GLN A C 1
ATOM 703 O O . GLN A 1 87 ? -5.028 -6.666 -2.349 1.00 82.88 87 GLN A O 1
ATOM 708 N N . ALA A 1 88 ? -5.800 -5.977 -4.339 1.00 80.81 88 ALA A N 1
ATOM 709 C CA . ALA A 1 88 ? -6.700 -4.964 -3.783 1.00 80.81 88 ALA A CA 1
ATOM 710 C C . ALA A 1 88 ? -7.743 -5.580 -2.830 1.00 80.81 88 ALA A C 1
ATOM 712 O O . ALA A 1 88 ? -7.929 -5.094 -1.715 1.00 80.81 88 ALA A O 1
ATOM 713 N N . ILE A 1 89 ? -8.359 -6.702 -3.224 1.00 83.25 89 ILE A N 1
ATOM 714 C CA . ILE A 1 89 ? -9.303 -7.450 -2.380 1.00 83.25 89 ILE A CA 1
ATOM 715 C C . ILE A 1 89 ? -8.595 -8.031 -1.148 1.00 83.25 89 ILE A C 1
ATOM 717 O O . ILE A 1 89 ? -9.134 -7.963 -0.047 1.00 83.25 89 ILE A O 1
ATOM 721 N N . GLY A 1 90 ? -7.383 -8.568 -1.307 1.00 83.31 90 GLY A N 1
ATOM 722 C CA . GLY A 1 90 ? -6.585 -9.114 -0.207 1.00 83.31 90 GLY A CA 1
ATOM 723 C C . GLY A 1 90 ? -6.128 -8.059 0.806 1.00 83.31 90 GLY A C 1
ATOM 724 O O . GLY A 1 90 ? -6.039 -8.355 1.996 1.00 83.31 90 GLY A O 1
ATOM 725 N N . LEU A 1 91 ? -5.893 -6.817 0.368 1.00 85.38 91 LEU A N 1
ATOM 726 C CA . LEU A 1 91 ? -5.535 -5.696 1.244 1.00 85.38 91 LEU A CA 1
ATOM 727 C C . LEU A 1 91 ? -6.719 -5.166 2.058 1.00 85.38 91 LEU A C 1
ATOM 729 O O . LEU A 1 91 ? -6.531 -4.702 3.180 1.00 85.38 91 LEU A O 1
ATOM 733 N N . MET A 1 92 ? -7.936 -5.248 1.528 1.00 84.75 92 MET A N 1
ATOM 734 C CA . MET A 1 92 ? -9.145 -4.737 2.175 1.00 84.75 92 MET A CA 1
ATOM 735 C C . MET A 1 92 ? -9.345 -5.245 3.627 1.00 84.75 92 MET A C 1
ATOM 737 O O . MET A 1 92 ? -9.502 -4.412 4.525 1.00 84.75 92 MET A O 1
ATOM 741 N N . PRO A 1 93 ? -9.273 -6.559 3.937 1.00 84.75 93 PRO A N 1
ATOM 742 C CA . PRO A 1 93 ? -9.380 -7.040 5.317 1.00 84.75 93 PRO A CA 1
ATOM 743 C C . PRO A 1 93 ? -8.167 -6.681 6.190 1.00 84.75 93 PRO A C 1
ATOM 745 O O . PRO A 1 93 ? -8.318 -6.532 7.404 1.00 84.75 93 PRO A O 1
ATOM 748 N N . ILE A 1 94 ? -6.980 -6.511 5.597 1.00 86.00 94 ILE A N 1
ATOM 749 C CA . ILE A 1 94 ? -5.773 -6.071 6.313 1.00 86.00 94 ILE A CA 1
ATOM 750 C C . ILE A 1 94 ? -5.965 -4.632 6.802 1.00 86.00 94 ILE A C 1
ATOM 752 O O . ILE A 1 94 ? -5.759 -4.349 7.982 1.00 86.00 94 ILE A O 1
ATOM 756 N N . PHE A 1 95 ? -6.434 -3.735 5.931 1.00 85.25 95 PHE A N 1
ATOM 757 C CA . PHE A 1 95 ? -6.740 -2.357 6.312 1.00 85.25 95 PHE A CA 1
ATOM 758 C C . PHE A 1 95 ? -7.873 -2.270 7.326 1.00 85.25 95 PHE A C 1
ATOM 760 O O . PHE A 1 95 ? -7.774 -1.505 8.283 1.00 85.25 95 PHE A O 1
ATOM 767 N N . PHE A 1 96 ? -8.914 -3.091 7.181 1.00 84.38 96 PHE A N 1
ATOM 768 C CA . PHE A 1 96 ? -9.977 -3.159 8.179 1.00 84.38 96 PHE A CA 1
ATOM 769 C C . PHE A 1 96 ? -9.426 -3.505 9.571 1.00 84.38 96 PHE A C 1
ATOM 771 O O . PHE A 1 96 ? -9.785 -2.856 10.552 1.00 84.38 96 PHE A O 1
ATOM 778 N N . LEU A 1 97 ? -8.506 -4.476 9.661 1.00 83.25 97 LEU A N 1
ATOM 779 C CA . LEU A 1 97 ? -7.855 -4.838 10.921 1.00 83.25 97 LEU A CA 1
ATOM 780 C C . LEU A 1 97 ? -7.029 -3.686 11.514 1.00 83.25 97 LEU A C 1
ATOM 782 O O . LEU A 1 97 ? -6.998 -3.546 12.736 1.00 83.25 97 LEU A O 1
ATOM 786 N N . LEU A 1 98 ? -6.396 -2.866 10.671 1.00 81.31 98 LEU A N 1
ATOM 787 C CA . LEU A 1 98 ? -5.594 -1.713 11.097 1.00 81.31 98 LEU A CA 1
ATOM 788 C C . LEU A 1 98 ? -6.440 -0.540 11.613 1.00 81.31 98 LEU A C 1
ATOM 790 O O . LEU A 1 98 ? -6.008 0.170 12.514 1.00 81.31 98 LEU A O 1
ATOM 794 N N . ILE A 1 99 ? -7.646 -0.341 11.076 1.00 80.50 99 ILE A N 1
ATOM 795 C CA . ILE A 1 99 ? -8.540 0.765 11.472 1.00 80.50 99 ILE A CA 1
ATOM 796 C C . ILE A 1 99 ? -9.270 0.461 12.793 1.00 80.50 99 ILE A C 1
ATOM 798 O O . ILE A 1 99 ? -9.769 1.374 13.461 1.00 80.50 99 ILE A O 1
ATOM 802 N N . LEU A 1 100 ? -9.348 -0.814 13.192 1.00 81.12 100 LEU A N 1
ATOM 803 C CA . LEU A 1 100 ? -10.023 -1.212 14.423 1.00 81.12 100 LEU A CA 1
ATOM 804 C C . LEU A 1 100 ? -9.403 -0.514 15.651 1.00 81.12 100 LEU A C 1
ATOM 806 O O . LEU A 1 100 ? -8.196 -0.581 15.852 1.00 81.12 100 LEU A O 1
ATOM 810 N N . PRO A 1 101 ? -10.222 0.060 16.553 1.00 68.56 101 PRO A N 1
ATOM 811 C CA . PRO A 1 101 ? -9.739 0.808 17.720 1.00 68.56 101 PRO A CA 1
ATOM 812 C C . PRO A 1 101 ? -9.059 -0.064 18.789 1.00 68.56 101 PRO A C 1
ATOM 814 O O . PRO A 1 101 ? -8.598 0.444 19.808 1.00 68.56 101 PRO A O 1
ATOM 817 N N . LYS A 1 102 ? -9.004 -1.388 18.602 1.00 67.31 102 LYS A N 1
ATOM 818 C CA . LYS A 1 102 ? -8.275 -2.275 19.509 1.00 67.31 102 LYS A CA 1
ATOM 819 C C . LYS A 1 102 ? -6.791 -2.202 19.163 1.00 67.31 102 LYS A C 1
ATOM 821 O O . LYS A 1 102 ? -6.399 -2.661 18.096 1.00 67.31 102 LYS A O 1
ATOM 826 N N . GLY A 1 103 ? -5.990 -1.660 20.082 1.00 63.94 103 GLY A N 1
ATOM 827 C CA . GLY A 1 103 ? -4.527 -1.620 19.997 1.00 63.94 103 GLY A CA 1
ATOM 828 C C . GLY A 1 103 ? -3.928 -3.026 19.996 1.00 63.94 103 GLY A C 1
ATOM 829 O O . GLY A 1 103 ? -3.514 -3.549 21.031 1.00 63.94 103 GLY A O 1
ATOM 830 N N . ASN A 1 104 ? -3.923 -3.654 18.827 1.00 71.69 104 ASN A N 1
ATOM 831 C CA . ASN A 1 104 ? -3.390 -4.986 18.611 1.00 71.69 104 ASN A CA 1
ATOM 832 C C . ASN A 1 104 ? -1.858 -4.911 18.531 1.00 71.69 104 ASN A C 1
ATOM 834 O O . ASN A 1 104 ? -1.286 -3.893 18.148 1.00 71.69 104 ASN A O 1
ATOM 838 N N . ARG A 1 105 ? -1.155 -6.008 18.840 1.00 77.50 105 ARG A N 1
ATOM 839 C CA . ARG A 1 105 ? 0.319 -6.040 18.719 1.00 77.50 105 ARG A CA 1
ATOM 840 C C . ARG A 1 105 ? 0.794 -5.732 17.293 1.00 77.50 105 ARG A C 1
ATOM 842 O O . ARG A 1 105 ? 1.822 -5.089 17.128 1.00 77.50 105 ARG A O 1
ATOM 849 N N . ILE A 1 106 ? 0.022 -6.159 16.290 1.00 77.94 106 ILE A N 1
ATOM 850 C CA . ILE A 1 106 ? 0.301 -5.901 14.872 1.00 77.94 106 ILE A CA 1
ATOM 851 C C . ILE A 1 106 ? 0.177 -4.407 14.564 1.00 77.94 106 ILE A C 1
ATOM 853 O O . ILE A 1 106 ? 1.119 -3.831 14.035 1.00 77.94 106 ILE A O 1
ATOM 857 N N . THR A 1 107 ? -0.936 -3.765 14.941 1.00 78.38 107 THR A N 1
ATOM 858 C CA . THR A 1 107 ? -1.124 -2.325 14.695 1.00 78.38 107 THR A CA 1
ATOM 859 C C . THR A 1 107 ? -0.044 -1.518 15.408 1.00 78.38 107 THR A C 1
ATOM 861 O O . THR A 1 107 ? 0.585 -0.678 14.788 1.00 78.38 107 THR A O 1
ATOM 864 N N . ARG A 1 108 ? 0.290 -1.878 16.653 1.00 80.44 108 ARG A N 1
ATOM 865 C CA . ARG A 1 108 ? 1.364 -1.236 17.422 1.00 80.44 108 ARG A CA 1
ATOM 866 C C . ARG A 1 108 ? 2.751 -1.391 16.783 1.00 80.44 108 ARG A C 1
ATOM 868 O O . ARG A 1 108 ? 3.565 -0.483 16.882 1.00 80.44 108 ARG A 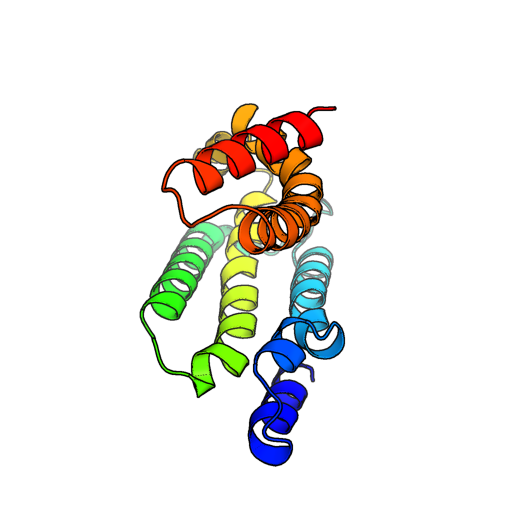O 1
ATOM 875 N N . CYS A 1 109 ? 3.033 -2.528 16.145 1.00 83.69 109 CYS A N 1
ATOM 876 C CA . CYS A 1 109 ? 4.280 -2.729 15.404 1.00 83.69 109 CYS A CA 1
ATOM 877 C C . CYS A 1 109 ? 4.327 -1.859 14.136 1.00 83.69 109 CYS A C 1
ATOM 879 O O . CYS A 1 109 ? 5.367 -1.280 13.840 1.00 83.69 109 CYS A O 1
ATOM 881 N N . LEU A 1 110 ? 3.201 -1.706 13.429 1.00 79.56 110 LEU A N 1
ATOM 882 C CA . LEU A 1 110 ? 3.107 -0.823 12.259 1.00 79.56 110 LEU A CA 1
ATOM 883 C C . LEU A 1 110 ? 3.086 0.670 12.632 1.00 79.56 110 LEU A C 1
ATOM 885 O O . LEU A 1 110 ? 3.516 1.502 11.841 1.00 79.56 110 LEU A O 1
ATOM 889 N N . GLU A 1 111 ? 2.634 1.011 13.836 1.00 83.56 111 GLU A N 1
ATOM 890 C CA . GLU A 1 111 ? 2.622 2.373 14.388 1.00 83.56 111 GLU A CA 1
ATOM 891 C C . GLU A 1 111 ? 3.969 2.788 15.003 1.00 83.56 111 GLU A C 1
ATOM 893 O O . GLU A 1 111 ? 4.065 3.846 15.627 1.00 83.56 111 GLU A O 1
ATOM 898 N N . MET A 1 112 ? 5.032 1.988 14.852 1.00 87.75 112 MET A N 1
ATOM 899 C CA . MET A 1 112 ? 6.356 2.421 15.297 1.00 87.75 112 MET A CA 1
ATOM 900 C C . MET A 1 112 ? 6.793 3.670 14.513 1.00 87.75 112 MET A C 1
ATOM 902 O O . MET A 1 112 ? 6.569 3.747 13.301 1.00 87.75 112 MET A O 1
ATOM 906 N N . PRO A 1 113 ? 7.482 4.624 15.166 1.00 84.75 113 PRO A N 1
ATOM 907 C CA . PRO A 1 113 ? 7.845 5.902 14.554 1.00 84.75 113 PRO A CA 1
ATOM 908 C C . PRO A 1 113 ? 8.662 5.733 13.268 1.00 84.75 113 PRO A C 1
ATOM 910 O O . PRO A 1 113 ? 8.481 6.498 12.330 1.00 84.75 113 PRO A O 1
ATOM 913 N N . VAL A 1 114 ? 9.491 4.686 13.181 1.00 85.88 114 VAL A N 1
ATOM 914 C CA . VAL A 1 114 ? 10.266 4.355 11.974 1.00 85.88 114 VAL A CA 1
ATOM 915 C C . VAL A 1 114 ? 9.362 3.995 10.791 1.00 85.88 114 VAL A C 1
ATOM 917 O O . VAL A 1 114 ? 9.600 4.463 9.681 1.00 85.88 114 VAL A O 1
ATOM 920 N N . PHE A 1 115 ? 8.315 3.191 11.006 1.00 84.44 115 PHE A N 1
ATOM 921 C CA . PHE A 1 115 ? 7.384 2.804 9.940 1.00 84.44 115 PHE A CA 1
ATOM 922 C C . PHE A 1 115 ? 6.483 3.965 9.518 1.00 84.44 115 PHE A C 1
ATOM 924 O O . PHE A 1 115 ? 6.232 4.132 8.326 1.00 84.44 115 PHE A O 1
ATOM 931 N N . LEU A 1 116 ? 6.048 4.798 10.467 1.00 84.44 116 LEU A N 1
ATOM 932 C CA . LEU A 1 116 ? 5.290 6.016 10.167 1.00 84.44 116 LEU A CA 1
ATOM 933 C C . LEU A 1 116 ? 6.123 7.001 9.342 1.00 84.44 116 LEU A C 1
ATOM 935 O O . LEU A 1 116 ? 5.652 7.510 8.327 1.00 84.44 116 LEU A O 1
ATOM 939 N N . TRP A 1 117 ? 7.376 7.210 9.741 1.00 83.12 117 TRP A N 1
ATOM 940 C CA . TRP A 1 117 ? 8.324 8.052 9.023 1.00 83.12 117 TRP A CA 1
ATOM 941 C C . TRP A 1 117 ? 8.612 7.519 7.613 1.00 83.12 117 TRP A C 1
ATOM 943 O O . TRP A 1 117 ? 8.505 8.255 6.636 1.00 83.12 117 TRP A O 1
ATOM 953 N N . LEU A 1 118 ? 8.865 6.215 7.468 1.00 85.81 118 LEU A N 1
ATOM 954 C CA . LEU A 1 118 ? 9.063 5.589 6.157 1.00 85.81 118 LEU A CA 1
ATOM 955 C C . LEU A 1 118 ? 7.810 5.700 5.270 1.00 85.81 118 LEU A C 1
ATOM 957 O O . LEU A 1 118 ? 7.920 5.913 4.063 1.00 85.81 118 LEU A O 1
ATOM 961 N N . GLY A 1 119 ? 6.619 5.612 5.867 1.00 83.25 119 GLY A N 1
ATOM 962 C CA . GLY A 1 119 ? 5.345 5.835 5.186 1.00 83.25 119 GLY A CA 1
ATOM 963 C C . GLY A 1 119 ? 5.194 7.260 4.649 1.00 83.25 119 GLY A C 1
ATOM 964 O O . GLY A 1 119 ? 4.789 7.427 3.500 1.00 83.25 119 GLY A O 1
ATOM 965 N N . GLN A 1 120 ? 5.575 8.279 5.424 1.00 84.69 120 GLN A N 1
ATOM 966 C CA . GLN A 1 120 ? 5.553 9.683 4.986 1.00 84.69 120 GLN A CA 1
ATOM 967 C C . GLN A 1 120 ? 6.498 9.931 3.805 1.00 84.69 120 GLN A C 1
ATOM 969 O O . GLN A 1 120 ? 6.128 10.586 2.834 1.00 84.69 120 GLN A O 1
ATOM 974 N N . LEU A 1 121 ? 7.690 9.337 3.853 1.00 84.38 121 LEU A N 1
ATOM 975 C CA . LEU A 1 121 ? 8.696 9.458 2.799 1.00 84.38 121 LEU A CA 1
ATOM 976 C C . LEU A 1 121 ? 8.351 8.666 1.526 1.00 84.38 121 LEU A C 1
ATOM 978 O O . LEU A 1 121 ? 8.930 8.922 0.470 1.00 84.38 121 LEU A O 1
ATOM 982 N N . SER A 1 122 ? 7.435 7.694 1.609 1.00 81.50 122 SER A N 1
ATOM 983 C CA . SER A 1 122 ? 7.156 6.746 0.521 1.00 81.50 122 SER A CA 1
ATOM 984 C C . SER A 1 122 ? 6.742 7.423 -0.786 1.00 81.50 122 SER A C 1
ATOM 986 O O . SER A 1 122 ? 7.177 6.996 -1.855 1.00 81.50 122 SER A O 1
ATOM 988 N N . TYR A 1 123 ? 5.956 8.501 -0.710 1.00 80.88 123 TYR A N 1
ATOM 989 C CA . TYR A 1 123 ? 5.481 9.220 -1.890 1.00 80.88 123 TYR A CA 1
ATOM 990 C C . TYR A 1 123 ? 6.624 9.950 -2.607 1.00 80.88 123 TYR A C 1
ATOM 992 O O . TYR A 1 123 ? 6.820 9.768 -3.810 1.00 80.88 123 TYR A O 1
ATOM 1000 N N . SER A 1 124 ? 7.431 10.710 -1.864 1.00 83.88 124 SER A N 1
ATOM 1001 C CA . SER A 1 124 ? 8.595 11.420 -2.406 1.00 83.88 124 SER A CA 1
ATOM 1002 C C . SER A 1 124 ? 9.638 10.447 -2.963 1.00 83.88 124 SER A C 1
ATOM 1004 O O . SER A 1 124 ? 10.122 10.626 -4.081 1.00 83.88 124 SER A O 1
ATOM 1006 N N . MET A 1 125 ? 9.926 9.359 -2.234 1.00 80.25 125 MET A N 1
ATOM 1007 C CA . MET A 1 125 ? 10.813 8.294 -2.711 1.00 80.25 125 MET A CA 1
ATOM 1008 C C . MET A 1 125 ? 10.294 7.662 -4.012 1.00 80.25 125 MET A C 1
ATOM 1010 O O . MET A 1 125 ? 11.066 7.473 -4.953 1.00 80.25 125 MET A O 1
ATOM 1014 N N . TYR A 1 126 ? 8.990 7.377 -4.108 1.00 80.88 126 TYR A N 1
ATOM 1015 C CA . TYR A 1 126 ? 8.383 6.815 -5.316 1.00 80.88 126 TYR A CA 1
ATOM 1016 C C . TYR A 1 126 ? 8.529 7.743 -6.531 1.00 80.88 126 TYR A C 1
ATOM 1018 O O . TYR A 1 126 ? 8.823 7.273 -7.626 1.00 80.88 126 TYR A O 1
ATOM 1026 N N . LEU A 1 127 ? 8.391 9.054 -6.363 1.00 79.81 127 LEU A N 1
ATOM 1027 C CA . LEU A 1 127 ? 8.482 9.978 -7.493 1.00 79.81 127 LEU A CA 1
ATOM 1028 C C . LEU A 1 127 ? 9.920 10.119 -8.021 1.00 79.81 127 LEU A C 1
ATOM 1030 O O . LEU A 1 127 ? 10.152 10.251 -9.222 1.00 79.81 127 LEU A O 1
ATOM 1034 N N . ILE A 1 128 ? 10.900 10.057 -7.122 1.00 81.50 128 ILE A N 1
ATOM 1035 C CA . ILE A 1 128 ? 12.291 10.401 -7.435 1.00 81.50 128 ILE A CA 1
ATOM 1036 C C . ILE A 1 128 ? 13.110 9.184 -7.824 1.00 81.50 128 ILE A C 1
ATOM 1038 O O . ILE A 1 128 ? 13.983 9.302 -8.683 1.00 81.50 128 ILE A O 1
ATOM 1042 N N . HIS A 1 129 ? 12.824 8.008 -7.255 1.00 80.00 129 HIS A N 1
ATOM 1043 C CA . HIS A 1 129 ? 13.591 6.805 -7.576 1.00 80.00 129 HIS A CA 1
ATOM 1044 C C . HIS A 1 129 ? 13.551 6.495 -9.077 1.00 80.00 129 HIS A C 1
ATOM 1046 O O . HIS A 1 129 ? 14.585 6.160 -9.646 1.00 80.00 129 HIS A O 1
ATOM 1052 N N . HIS A 1 130 ? 12.395 6.657 -9.732 1.00 75.50 130 HIS A N 1
ATOM 1053 C CA . HIS A 1 130 ? 12.242 6.366 -11.156 1.00 75.50 130 HIS A CA 1
ATOM 1054 C C . HIS A 1 130 ? 13.071 7.334 -12.012 1.00 75.50 130 HIS A C 1
ATOM 1056 O O . HIS A 1 130 ? 13.820 6.913 -12.894 1.00 75.50 130 HIS A O 1
ATOM 1062 N N . THR A 1 131 ? 13.000 8.628 -11.699 1.00 79.38 131 THR A N 1
ATOM 1063 C CA . THR A 1 131 ? 13.745 9.690 -12.387 1.00 79.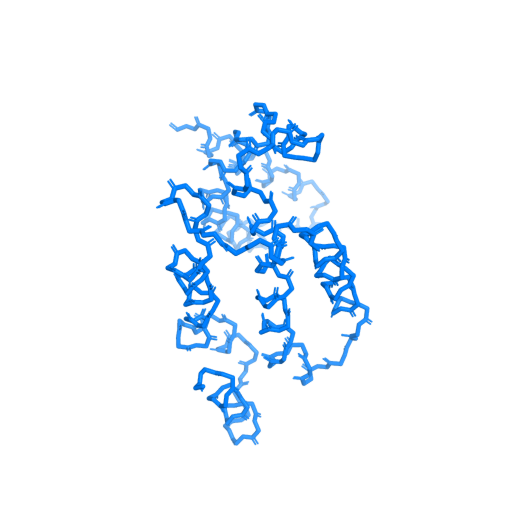38 131 THR A CA 1
ATOM 1064 C C . THR A 1 131 ? 15.256 9.539 -12.196 1.00 79.38 131 THR A C 1
ATOM 1066 O O . THR A 1 131 ? 16.016 9.627 -13.162 1.00 79.38 131 THR A O 1
ATOM 1069 N N . LEU A 1 132 ? 15.705 9.237 -10.972 1.00 76.50 132 LEU A N 1
ATOM 1070 C CA . LEU A 1 132 ? 17.115 8.985 -10.671 1.00 76.50 132 LEU A CA 1
ATOM 1071 C C . LEU A 1 132 ? 17.626 7.724 -11.358 1.00 76.50 132 LEU A C 1
ATOM 1073 O O . LEU A 1 132 ? 18.724 7.744 -11.909 1.00 76.50 132 LEU A O 1
ATOM 1077 N N . PHE A 1 133 ? 16.843 6.643 -11.356 1.00 75.19 133 PHE A N 1
ATOM 1078 C CA . PHE A 1 133 ? 17.231 5.407 -12.023 1.00 75.19 133 PHE A CA 1
ATOM 1079 C C . PHE A 1 133 ? 17.392 5.637 -13.526 1.00 75.19 133 PHE A C 1
ATOM 1081 O O . PHE A 1 133 ? 18.411 5.254 -14.089 1.00 75.19 133 PHE A O 1
ATOM 1088 N N . HIS A 1 134 ? 16.451 6.335 -14.166 1.00 76.06 134 HIS A N 1
ATOM 1089 C CA . HIS A 1 134 ? 16.540 6.639 -15.593 1.00 76.06 134 HIS A CA 1
ATOM 1090 C C . HIS A 1 134 ? 17.776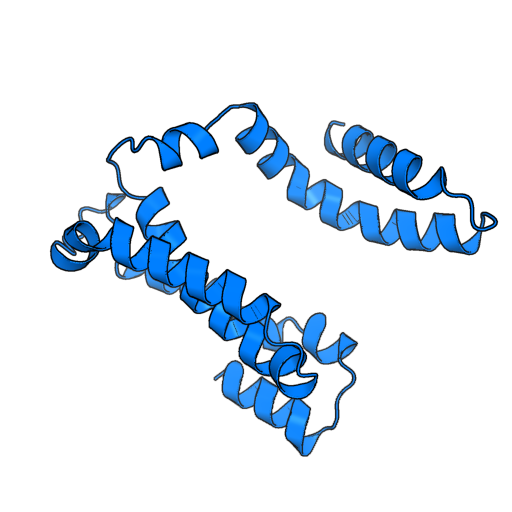 7.492 -15.935 1.00 76.06 134 HIS A C 1
ATOM 1092 O O . HIS A 1 134 ? 18.510 7.165 -16.866 1.00 76.06 134 HIS A O 1
ATOM 1098 N N . HIS A 1 135 ? 18.067 8.537 -15.150 1.00 75.38 135 HIS A N 1
ATOM 1099 C CA . HIS A 1 135 ? 19.229 9.399 -15.392 1.00 75.38 135 HIS A CA 1
ATOM 1100 C C . HIS A 1 135 ? 20.575 8.720 -15.099 1.00 75.38 135 HIS A C 1
ATOM 1102 O O . HIS A 1 135 ? 21.496 8.809 -15.912 1.00 75.38 135 HIS A O 1
ATOM 1108 N N . LEU A 1 136 ? 20.710 8.029 -13.964 1.00 69.19 136 LEU A N 1
ATOM 1109 C CA . LEU A 1 136 ? 21.981 7.422 -13.554 1.00 69.19 136 LEU A CA 1
ATOM 1110 C C . LEU A 1 136 ? 22.348 6.214 -14.416 1.00 69.19 136 LEU A C 1
ATOM 1112 O O . LEU A 1 136 ? 23.522 6.031 -14.725 1.00 69.19 136 LEU A O 1
ATOM 1116 N N . TYR A 1 137 ? 21.367 5.422 -14.854 1.00 68.19 137 TYR A N 1
ATOM 1117 C CA . TYR A 1 137 ? 21.629 4.255 -15.701 1.00 68.19 137 TYR A CA 1
ATOM 1118 C C . TYR A 1 137 ? 21.987 4.635 -17.145 1.00 68.19 137 TYR A C 1
ATOM 1120 O O . TYR A 1 137 ? 22.696 3.888 -17.816 1.00 68.19 137 TYR A O 1
ATOM 1128 N N . HIS A 1 138 ? 21.526 5.796 -17.621 1.00 66.62 138 HIS A N 1
ATOM 1129 C CA . HIS A 1 138 ? 21.863 6.296 -18.954 1.00 66.62 138 HIS A CA 1
ATOM 1130 C C . HIS A 1 138 ? 23.259 6.947 -19.004 1.00 66.62 138 HIS A C 1
ATOM 1132 O O . HIS A 1 138 ? 23.910 6.923 -20.048 1.00 66.62 138 HIS A O 1
ATOM 1138 N N . PHE A 1 139 ? 23.733 7.526 -17.894 1.00 66.88 139 PHE A N 1
ATOM 1139 C CA . PHE A 1 139 ? 25.008 8.256 -17.848 1.00 66.88 139 PHE A CA 1
ATOM 1140 C C . PHE A 1 139 ? 26.179 7.474 -17.230 1.00 66.88 139 PHE A C 1
ATOM 1142 O O . PHE A 1 139 ? 27.324 7.748 -17.585 1.00 66.88 139 PHE A O 1
ATOM 1149 N N . TYR A 1 140 ? 25.937 6.503 -16.341 1.00 64.31 140 TYR A N 1
ATOM 1150 C CA . TYR A 1 140 ? 27.003 5.755 -15.661 1.00 64.31 140 TYR A CA 1
ATOM 1151 C C . TYR A 1 140 ? 27.064 4.276 -16.072 1.00 64.31 140 TYR A C 1
ATOM 1153 O O . TYR A 1 140 ? 26.068 3.555 -16.081 1.00 64.31 140 TYR A O 1
ATOM 1161 N N . ARG A 1 141 ? 28.284 3.800 -16.367 1.00 62.50 141 ARG A N 1
ATOM 1162 C CA . ARG A 1 141 ? 28.605 2.393 -16.666 1.00 62.50 141 ARG A CA 1
ATOM 1163 C C . ARG A 1 141 ? 28.163 1.490 -15.507 1.00 62.50 141 ARG A C 1
ATOM 1165 O O . ARG A 1 141 ? 28.448 1.808 -14.355 1.00 62.50 141 ARG A O 1
ATOM 1172 N N . GLN A 1 142 ? 27.500 0.370 -15.823 1.00 62.53 142 GLN A N 1
ATOM 1173 C CA . GLN A 1 142 ? 26.903 -0.567 -14.858 1.00 62.53 142 GLN A CA 1
ATOM 1174 C C . GLN A 1 142 ? 27.887 -0.940 -13.741 1.00 62.53 142 GLN A C 1
ATOM 1176 O O . GLN A 1 142 ? 28.813 -1.724 -13.936 1.00 62.53 142 GLN A O 1
ATOM 1181 N N . SER A 1 143 ? 27.678 -0.347 -12.571 1.00 67.31 143 SER A N 1
ATOM 1182 C CA . SER A 1 143 ? 28.483 -0.553 -11.375 1.00 67.31 143 SER A CA 1
ATOM 1183 C C . SER A 1 143 ? 27.549 -0.915 -10.219 1.00 67.31 143 SER A C 1
ATOM 1185 O O . SER A 1 143 ? 26.503 -0.273 -10.068 1.00 67.31 143 SER A O 1
ATOM 1187 N N . PRO A 1 144 ? 27.890 -1.917 -9.388 1.00 71.56 144 PRO A N 1
ATOM 1188 C CA . PRO A 1 144 ? 27.028 -2.395 -8.302 1.00 71.56 144 PRO A CA 1
ATOM 1189 C C . PRO A 1 144 ? 26.772 -1.344 -7.208 1.00 71.56 144 PRO A C 1
ATOM 1191 O O . PRO A 1 144 ? 25.878 -1.523 -6.387 1.00 71.56 144 PRO A O 1
ATOM 1194 N N . TRP A 1 145 ? 27.507 -0.228 -7.217 1.00 71.62 145 TRP A N 1
ATOM 1195 C CA . TRP A 1 145 ? 27.372 0.872 -6.257 1.00 71.62 145 TRP A CA 1
ATOM 1196 C C . TRP A 1 145 ? 26.245 1.863 -6.591 1.00 71.62 145 TRP A C 1
ATOM 1198 O O . TRP A 1 145 ? 25.734 2.534 -5.697 1.00 71.62 145 TRP A O 1
ATOM 1208 N N . ILE A 1 146 ? 25.818 1.937 -7.857 1.00 70.75 146 ILE A N 1
ATOM 1209 C CA . ILE A 1 146 ? 24.755 2.845 -8.325 1.00 70.75 146 ILE A CA 1
ATOM 1210 C C . ILE A 1 146 ? 23.429 2.654 -7.560 1.00 70.75 146 ILE A C 1
ATOM 1212 O O . ILE A 1 146 ? 22.881 3.657 -7.105 1.00 70.75 146 ILE A O 1
ATOM 1216 N N . PRO A 1 147 ? 22.901 1.431 -7.339 1.00 68.31 147 PRO A N 1
ATOM 1217 C CA . PRO A 1 147 ? 21.650 1.256 -6.595 1.00 68.31 147 PRO A CA 1
ATOM 1218 C C . PRO A 1 147 ? 21.746 1.700 -5.129 1.00 68.31 147 PRO A C 1
ATOM 1220 O O . PRO A 1 147 ? 20.782 2.249 -4.601 1.00 68.31 147 PRO A O 1
ATOM 1223 N N . CYS A 1 148 ? 22.902 1.528 -4.480 1.00 74.44 148 CYS A N 1
ATOM 1224 C CA . CYS A 1 148 ? 23.117 2.021 -3.118 1.00 74.44 148 CYS A CA 1
ATOM 1225 C C . CYS A 1 148 ? 23.108 3.554 -3.074 1.00 74.44 148 CYS A C 1
ATOM 1227 O O . CYS A 1 148 ? 22.475 4.136 -2.198 1.00 74.44 148 CYS A O 1
ATOM 1229 N N . VAL A 1 149 ? 23.757 4.205 -4.044 1.00 74.44 149 VAL A N 1
ATOM 1230 C CA . VAL A 1 149 ? 23.782 5.671 -4.156 1.00 74.44 149 VAL A CA 1
ATOM 1231 C C . VAL A 1 149 ? 22.390 6.228 -4.459 1.00 74.44 149 VAL A C 1
ATOM 1233 O O . VAL A 1 149 ? 21.978 7.192 -3.823 1.00 74.44 149 VAL A O 1
ATOM 1236 N N . VAL A 1 150 ? 21.630 5.597 -5.361 1.00 72.62 150 VAL A N 1
ATOM 1237 C CA . VAL A 1 150 ? 20.231 5.969 -5.636 1.00 72.62 150 VAL A CA 1
ATOM 1238 C C . VAL A 1 150 ? 19.395 5.870 -4.365 1.00 72.62 150 VAL A C 1
ATOM 1240 O O . VAL A 1 150 ? 18.675 6.808 -4.046 1.00 72.62 150 VAL A O 1
ATOM 1243 N N . LEU A 1 151 ? 19.516 4.776 -3.608 1.00 73.44 151 LEU A N 1
ATOM 1244 C CA . LEU A 1 151 ? 18.751 4.590 -2.377 1.00 73.44 151 LEU A CA 1
ATOM 1245 C C . LEU A 1 151 ? 19.084 5.685 -1.353 1.00 73.44 151 LEU A C 1
ATOM 1247 O O . LEU A 1 151 ? 18.177 6.336 -0.842 1.00 73.44 151 LEU A O 1
ATOM 1251 N N . VAL A 1 152 ? 20.368 5.972 -1.128 1.00 77.56 152 VAL A N 1
ATOM 1252 C CA . VAL A 1 152 ? 20.794 7.045 -0.215 1.00 77.56 152 VAL A CA 1
ATOM 1253 C C . VAL A 1 152 ? 20.293 8.415 -0.678 1.00 77.56 152 VAL A C 1
ATOM 1255 O O . VAL A 1 152 ? 19.743 9.156 0.131 1.00 77.56 152 VAL A O 1
ATOM 1258 N N . LEU A 1 153 ? 20.407 8.738 -1.970 1.00 73.62 153 LEU A N 1
ATOM 1259 C CA . LEU A 1 153 ? 19.935 10.011 -2.524 1.00 73.62 153 LEU A CA 1
ATOM 1260 C C .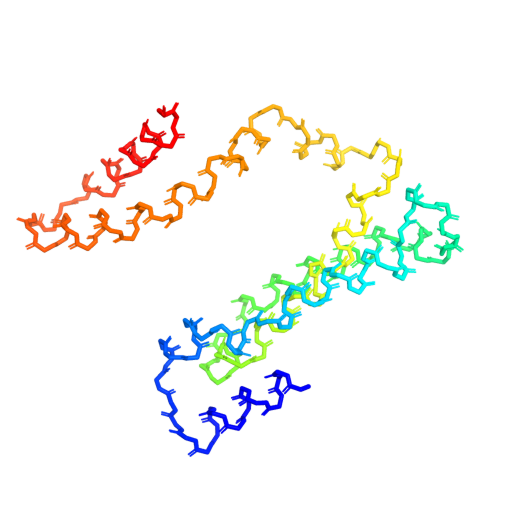 LEU A 1 153 ? 18.410 10.152 -2.457 1.00 73.62 153 LEU A C 1
ATOM 1262 O O . LEU A 1 153 ? 17.917 11.228 -2.131 1.00 73.62 153 LEU A O 1
ATOM 1266 N N . THR A 1 154 ? 17.653 9.081 -2.717 1.00 72.94 154 THR A N 1
ATOM 1267 C CA . THR A 1 154 ? 16.184 9.104 -2.593 1.00 72.94 154 THR A CA 1
ATOM 1268 C C . THR A 1 154 ? 15.736 9.331 -1.156 1.00 72.94 154 THR A C 1
ATOM 1270 O O . THR A 1 154 ? 14.809 10.103 -0.927 1.00 72.94 154 THR A O 1
ATOM 1273 N N . VAL A 1 155 ? 16.406 8.701 -0.188 1.00 74.06 155 VAL A N 1
ATOM 1274 C CA . VAL A 1 155 ? 16.099 8.876 1.234 1.00 74.06 155 VAL A CA 1
ATOM 1275 C C . VAL A 1 155 ? 16.495 10.277 1.696 1.00 74.06 155 VAL A C 1
ATOM 1277 O O . VAL A 1 155 ? 15.706 10.928 2.371 1.00 74.06 155 VAL A O 1
ATOM 1280 N N . ALA A 1 156 ? 17.670 10.766 1.291 1.00 73.88 156 ALA A N 1
ATOM 1281 C CA . ALA A 1 156 ? 18.141 12.108 1.625 1.00 73.88 156 ALA A CA 1
ATOM 1282 C C . ALA A 1 156 ? 17.234 13.203 1.047 1.00 73.88 156 ALA A C 1
ATOM 1284 O O . ALA A 1 156 ? 16.912 14.153 1.751 1.00 73.88 156 ALA A O 1
ATOM 1285 N N . TYR A 1 157 ? 16.776 13.058 -0.201 1.00 73.31 157 TYR A N 1
ATOM 1286 C CA . TYR A 1 157 ? 15.835 14.009 -0.790 1.00 73.31 157 TYR A CA 1
ATOM 1287 C C . TYR A 1 157 ? 14.469 13.936 -0.115 1.00 73.31 157 TYR A C 1
ATOM 1289 O O . TYR A 1 157 ? 13.865 14.963 0.149 1.00 73.31 157 TYR A O 1
ATOM 1297 N N . ALA A 1 158 ? 13.955 12.735 0.167 1.00 71.38 158 ALA A N 1
ATOM 1298 C CA . ALA A 1 158 ? 12.640 12.610 0.783 1.00 71.38 158 ALA A CA 1
ATOM 1299 C C . ALA A 1 158 ? 12.586 13.246 2.189 1.00 71.38 158 ALA A C 1
ATOM 1301 O O . ALA A 1 158 ? 11.507 13.631 2.626 1.00 71.38 158 ALA A O 1
ATOM 1302 N N . GLN A 1 159 ? 13.726 13.338 2.885 1.00 70.62 159 GLN A N 1
ATOM 1303 C CA . GLN A 1 159 ? 13.860 13.980 4.199 1.00 70.62 159 GLN A CA 1
ATOM 1304 C C . GLN A 1 159 ? 13.968 15.515 4.157 1.00 70.62 159 GLN A C 1
ATOM 1306 O O . GLN A 1 159 ? 13.845 16.128 5.218 1.00 70.62 159 GLN A O 1
ATOM 1311 N N . ALA A 1 160 ? 14.253 16.103 2.991 1.00 59.91 160 ALA A N 1
ATOM 1312 C CA . ALA A 1 160 ? 14.454 17.542 2.796 1.00 59.91 160 ALA A CA 1
ATOM 1313 C C . ALA A 1 160 ? 13.133 18.272 2.516 1.00 59.91 160 ALA A C 1
ATOM 1315 O O . ALA A 1 160 ? 12.999 19.414 3.010 1.00 59.91 160 ALA A O 1
#

Radius of gyration: 19.23 Å; chains: 1; bounding box: 50×35×48 Å